Protein AF-A0A822CE98-F1 (afdb_monomer_lite)

pLDDT: mean 80.45, std 12.12, range [47.78, 94.5]

Foldseek 3Di:
DLVVLLVVQLVVVLVVLVVDPVLVVDDPVVNCVLSVQQSVVLSLLVCLVVVPQDDPPPDDPDVVVSVVSVVVSVVSNVVVQDPVNSVVVSVCSSPVDDD

Structure (mmCIF, N/CA/C/O backbone):
data_AF-A0A822CE98-F1
#
_entry.id   AF-A0A822CE98-F1
#
loop_
_atom_site.group_PDB
_atom_site.id
_atom_site.type_symbol
_atom_site.label_atom_id
_atom_site.label_alt_id
_atom_site.label_comp_id
_atom_site.label_asym_id
_atom_site.label_entity_id
_atom_site.label_seq_id
_atom_site.pdbx_PDB_ins_code
_atom_site.Cartn_x
_atom_site.Cartn_y
_atom_site.Cartn_z
_atom_site.occupancy
_atom_site.B_iso_or_equiv
_atom_site.auth_seq_id
_atom_site.auth_comp_id
_atom_site.auth_asym_id
_atom_site.auth_atom_id
_atom_site.pdbx_PDB_model_num
ATOM 1 N N . MET A 1 1 ? 12.862 1.004 14.865 1.00 57.25 1 MET A N 1
ATOM 2 C CA . MET A 1 1 ? 11.559 0.318 14.714 1.00 57.25 1 MET A CA 1
ATOM 3 C C . MET A 1 1 ? 10.782 0.799 13.477 1.00 57.25 1 MET A C 1
ATOM 5 O O . MET A 1 1 ? 10.098 -0.010 12.848 1.00 57.25 1 MET A O 1
ATOM 9 N N . VAL A 1 2 ? 10.911 2.072 13.064 1.00 65.12 2 VAL A N 1
ATOM 10 C CA . VAL A 1 2 ? 10.327 2.621 11.815 1.00 65.12 2 VAL A CA 1
ATOM 11 C C . VAL A 1 2 ? 10.793 1.865 10.578 1.00 65.12 2 VAL A C 1
ATOM 13 O O . VAL A 1 2 ? 9.961 1.366 9.826 1.00 65.12 2 VAL A O 1
ATOM 16 N N . CYS A 1 3 ? 12.108 1.727 10.385 1.00 69.00 3 CYS A N 1
ATOM 17 C CA . CYS A 1 3 ? 12.661 1.056 9.206 1.00 69.00 3 CYS A CA 1
ATOM 18 C C . CYS A 1 3 ? 12.263 -0.424 9.138 1.00 69.00 3 CYS A C 1
ATOM 20 O O . CYS A 1 3 ? 11.993 -0.937 8.057 1.00 69.00 3 CYS A O 1
ATOM 22 N N . GLU A 1 4 ? 12.174 -1.106 10.282 1.00 70.88 4 GLU A N 1
ATOM 23 C CA . GLU A 1 4 ? 11.726 -2.503 10.358 1.00 70.88 4 GLU A CA 1
ATOM 24 C C . GLU A 1 4 ? 10.246 -2.633 9.987 1.00 70.88 4 GLU A C 1
ATOM 26 O O . GLU A 1 4 ? 9.879 -3.497 9.193 1.00 70.88 4 GLU A O 1
ATOM 31 N N . THR A 1 5 ? 9.401 -1.733 10.501 1.00 71.25 5 THR A N 1
ATOM 32 C CA . THR A 1 5 ? 7.970 -1.694 10.167 1.00 71.25 5 THR A CA 1
ATOM 33 C C . THR A 1 5 ? 7.768 -1.372 8.687 1.00 71.25 5 THR A C 1
ATOM 35 O O . THR A 1 5 ? 7.006 -2.059 8.013 1.00 71.25 5 THR A O 1
ATOM 38 N N . ALA A 1 6 ? 8.494 -0.387 8.156 1.00 77.06 6 ALA A N 1
ATOM 39 C CA . ALA A 1 6 ? 8.454 -0.028 6.742 1.00 77.06 6 ALA A CA 1
ATOM 40 C C . ALA A 1 6 ? 8.916 -1.186 5.847 1.00 77.06 6 ALA A C 1
ATOM 42 O O . ALA A 1 6 ? 8.263 -1.489 4.852 1.00 77.06 6 ALA A O 1
ATOM 43 N N . SER A 1 7 ? 9.985 -1.886 6.238 1.00 82.62 7 SER A N 1
ATOM 44 C CA . SER A 1 7 ? 10.486 -3.064 5.519 1.00 82.62 7 SER A CA 1
ATOM 45 C C . SER A 1 7 ? 9.460 -4.195 5.505 1.00 82.62 7 SER A C 1
ATOM 47 O O . SER A 1 7 ? 9.225 -4.800 4.462 1.00 82.62 7 SER A O 1
ATOM 49 N N . PHE A 1 8 ? 8.802 -4.457 6.639 1.00 84.06 8 PHE A N 1
ATOM 50 C CA . PHE A 1 8 ? 7.744 -5.462 6.719 1.00 84.06 8 PHE A CA 1
ATOM 51 C C . PHE A 1 8 ? 6.544 -5.099 5.836 1.00 84.06 8 PHE A C 1
ATOM 53 O O . PHE A 1 8 ? 6.062 -5.937 5.076 1.00 84.06 8 PHE A O 1
ATOM 60 N N . VAL A 1 9 ? 6.089 -3.843 5.887 1.00 83.19 9 VAL A N 1
ATOM 61 C CA . VAL A 1 9 ? 4.969 -3.368 5.060 1.00 83.19 9 VAL A CA 1
ATOM 62 C C . VAL A 1 9 ? 5.318 -3.418 3.575 1.00 83.19 9 VAL A C 1
ATOM 64 O O . VAL A 1 9 ? 4.480 -3.819 2.772 1.00 83.19 9 VAL A O 1
ATOM 67 N N . LEU A 1 10 ? 6.550 -3.071 3.202 1.00 89.12 10 LEU A N 1
ATOM 68 C CA . LEU A 1 10 ? 7.018 -3.162 1.823 1.00 89.12 10 LEU A CA 1
ATOM 69 C C . LEU A 1 10 ? 7.011 -4.612 1.320 1.00 89.12 10 LEU A C 1
ATOM 71 O O . LEU A 1 10 ? 6.503 -4.878 0.233 1.00 89.12 10 LEU A O 1
ATOM 75 N N . LEU A 1 11 ? 7.523 -5.558 2.111 1.00 90.06 11 LEU A N 1
ATOM 76 C CA . LEU A 1 11 ? 7.502 -6.980 1.753 1.00 90.06 11 LEU A CA 1
ATOM 77 C C . LEU A 1 11 ? 6.073 -7.508 1.599 1.00 90.06 11 LEU A C 1
ATOM 79 O O . LEU A 1 11 ? 5.783 -8.238 0.650 1.00 90.06 11 LEU A O 1
ATOM 83 N N . GLU A 1 12 ? 5.173 -7.114 2.496 1.00 87.50 12 GLU A N 1
ATOM 84 C CA . GLU A 1 12 ? 3.771 -7.519 2.432 1.00 87.50 12 GLU A CA 1
ATOM 85 C C . GLU A 1 12 ? 3.043 -6.890 1.237 1.00 87.50 12 GLU A C 1
ATOM 87 O O . GLU A 1 12 ? 2.265 -7.572 0.568 1.00 87.50 12 GLU A O 1
ATOM 92 N N . LEU A 1 13 ? 3.339 -5.628 0.907 1.00 88.75 13 LEU A N 1
ATOM 93 C CA . LEU A 1 13 ? 2.840 -4.963 -0.298 1.00 88.75 13 LEU A CA 1
ATOM 94 C C . LEU A 1 13 ? 3.277 -5.720 -1.553 1.00 88.75 13 LEU A C 1
ATOM 96 O O . LEU A 1 13 ? 2.441 -6.036 -2.398 1.00 88.75 13 LEU A O 1
ATOM 100 N N . ILE A 1 14 ? 4.565 -6.061 -1.653 1.00 91.25 14 ILE A N 1
ATOM 101 C CA . ILE A 1 14 ? 5.103 -6.851 -2.766 1.00 91.25 14 ILE A CA 1
ATOM 102 C C . ILE A 1 14 ? 4.357 -8.187 -2.853 1.00 91.25 14 ILE A C 1
ATOM 104 O O . ILE A 1 14 ? 3.822 -8.527 -3.909 1.00 91.25 14 ILE A O 1
ATOM 108 N N . ARG A 1 15 ? 4.248 -8.921 -1.738 1.00 90.94 15 ARG A N 1
ATOM 109 C CA . ARG A 1 15 ? 3.542 -10.209 -1.683 1.00 90.94 15 ARG A CA 1
ATOM 110 C C . ARG A 1 15 ? 2.095 -10.087 -2.160 1.00 90.94 15 ARG A C 1
ATOM 112 O O . ARG A 1 15 ? 1.653 -10.920 -2.946 1.00 90.94 15 ARG A O 1
ATOM 119 N N . CYS A 1 16 ? 1.380 -9.051 -1.723 1.00 87.69 16 CYS A N 1
ATOM 120 C CA . CYS A 1 16 ? 0.003 -8.781 -2.131 1.00 87.69 16 CYS A CA 1
ATOM 121 C C . CYS A 1 16 ? -0.108 -8.457 -3.625 1.00 87.69 16 CYS A C 1
ATOM 123 O O . CYS A 1 16 ? -0.984 -8.991 -4.302 1.00 87.69 16 CYS A O 1
ATOM 125 N N . LEU A 1 17 ? 0.788 -7.628 -4.165 1.00 89.44 17 LEU A N 1
ATOM 126 C CA . LEU A 1 17 ? 0.766 -7.255 -5.581 1.00 89.44 17 LEU A CA 1
ATOM 127 C C . LEU A 1 17 ? 1.028 -8.451 -6.495 1.00 89.44 17 LEU A C 1
ATOM 129 O O . LEU A 1 17 ? 0.330 -8.625 -7.491 1.00 89.44 17 LEU A O 1
ATOM 133 N N . TYR A 1 18 ? 1.924 -9.356 -6.100 1.00 89.81 18 TYR A N 1
ATOM 134 C CA . TYR A 1 18 ? 2.138 -10.626 -6.797 1.00 89.81 18 TYR A CA 1
ATOM 135 C C . TYR A 1 18 ? 0.961 -11.615 -6.684 1.00 89.81 18 TYR A C 1
ATOM 137 O O . TYR A 1 18 ? 1.026 -12.706 -7.254 1.00 89.81 18 TYR A O 1
ATOM 145 N N . LEU A 1 19 ? -0.136 -11.281 -6.002 1.00 90.12 19 LEU A N 1
ATOM 146 C CA . LEU A 1 19 ? -1.394 -12.035 -6.087 1.00 90.12 19 LEU A CA 1
ATOM 147 C C . LEU A 1 19 ? -2.369 -11.438 -7.111 1.00 90.12 19 LEU A C 1
ATOM 149 O O . LEU A 1 19 ? -3.304 -12.125 -7.517 1.00 90.12 19 LEU A O 1
ATOM 153 N N . VAL A 1 20 ? -2.143 -10.205 -7.569 1.00 88.06 20 VAL A N 1
ATOM 154 C CA . VAL A 1 20 ? -3.014 -9.501 -8.514 1.00 88.06 20 VAL A CA 1
ATOM 155 C C . VAL A 1 20 ? -2.618 -9.860 -9.955 1.00 88.06 20 VAL A C 1
ATOM 157 O O . VAL A 1 20 ? -1.500 -9.546 -10.368 1.00 88.06 20 VAL A O 1
ATOM 160 N N . PRO A 1 21 ? -3.499 -10.489 -10.762 1.00 88.56 21 PRO A N 1
ATOM 161 C CA . PRO A 1 21 ? -3.161 -10.885 -12.133 1.00 88.56 21 PRO A CA 1
ATOM 162 C C . PRO A 1 21 ? -2.713 -9.709 -13.007 1.00 88.56 21 PRO A C 1
ATOM 164 O O . PRO A 1 21 ? -1.658 -9.776 -13.625 1.00 88.56 21 PRO A O 1
ATOM 167 N N . SER A 1 22 ? -3.439 -8.588 -12.956 1.00 87.69 22 SER A N 1
ATOM 168 C CA . SER A 1 22 ? -3.113 -7.392 -13.742 1.00 87.69 22 SER A CA 1
ATOM 169 C C . SER A 1 22 ? -1.768 -6.763 -13.381 1.00 87.69 22 SER A C 1
ATOM 171 O 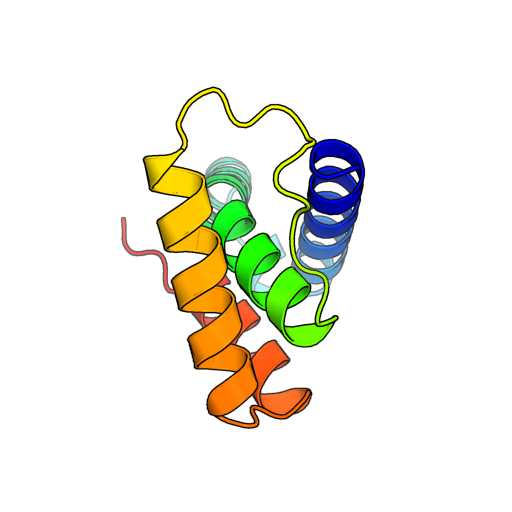O .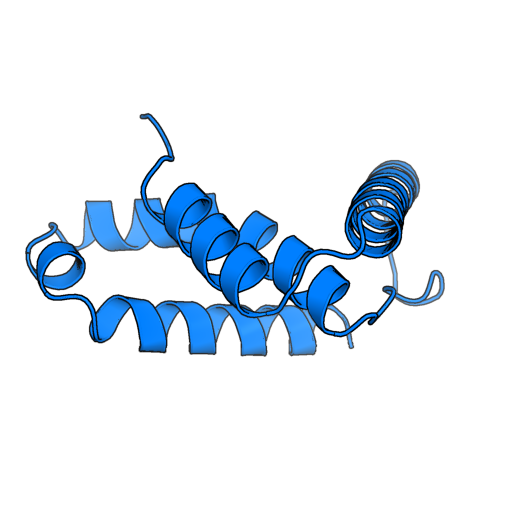 SER A 1 22 ? -1.191 -6.073 -14.213 1.00 87.69 22 SER A O 1
ATOM 173 N N . PHE A 1 23 ? -1.254 -6.994 -12.169 1.00 90.00 23 PHE A N 1
ATOM 174 C CA . PHE A 1 23 ? 0.088 -6.561 -11.784 1.00 90.00 23 PHE A CA 1
ATOM 175 C C . PHE A 1 23 ? 1.166 -7.437 -12.433 1.00 90.00 23 PHE A C 1
ATOM 177 O O . PHE A 1 23 ? 2.165 -6.913 -12.917 1.00 90.00 23 PHE A O 1
ATOM 184 N N . LYS A 1 24 ? 0.951 -8.759 -12.505 1.00 90.06 24 LYS A N 1
ATOM 185 C CA . LYS A 1 24 ? 1.883 -9.697 -13.161 1.00 90.06 24 LYS A CA 1
ATOM 186 C C . LYS A 1 24 ? 2.002 -9.468 -14.662 1.00 90.06 24 LYS A C 1
ATOM 188 O O . LYS A 1 24 ? 3.050 -9.756 -15.230 1.00 90.06 24 LYS A O 1
ATOM 193 N N . ASP A 1 25 ? 0.941 -8.958 -15.276 1.00 92.69 25 ASP A N 1
ATOM 194 C CA . ASP A 1 25 ? 0.908 -8.645 -16.704 1.00 92.69 25 ASP A CA 1
ATOM 195 C C . ASP A 1 25 ? 1.699 -7.367 -17.051 1.00 92.69 25 ASP A C 1
ATOM 197 O O . ASP A 1 25 ? 1.977 -7.103 -18.224 1.00 92.69 25 ASP A O 1
ATOM 201 N N . LEU A 1 26 ? 2.087 -6.563 -16.050 1.00 90.94 26 LEU A N 1
ATOM 202 C CA . LEU A 1 26 ? 2.950 -5.397 -16.247 1.00 90.94 26 LEU A CA 1
ATOM 203 C C . LEU A 1 26 ? 4.390 -5.821 -16.548 1.00 90.94 26 LEU A C 1
ATOM 205 O O . LEU A 1 26 ? 4.872 -6.854 -16.083 1.00 90.94 26 LEU A O 1
ATOM 209 N N . ARG A 1 27 ? 5.130 -4.969 -17.265 1.00 94.50 27 ARG A N 1
ATOM 210 C CA . ARG A 1 27 ? 6.582 -5.144 -17.430 1.00 94.50 27 ARG A CA 1
ATOM 211 C C . ARG A 1 27 ? 7.270 -4.984 -16.079 1.00 94.50 27 ARG A C 1
ATOM 213 O O . ARG A 1 27 ? 6.842 -4.157 -15.281 1.00 94.50 27 ARG A O 1
ATOM 220 N N . GLU A 1 28 ? 8.383 -5.681 -15.862 1.00 92.19 28 GLU A N 1
ATOM 221 C CA . GLU A 1 28 ? 9.143 -5.593 -14.604 1.00 92.19 28 GLU A CA 1
ATOM 222 C C . GLU A 1 28 ? 9.459 -4.144 -14.210 1.00 92.19 28 GLU A C 1
ATOM 224 O O . GLU A 1 28 ? 9.229 -3.754 -13.072 1.00 92.19 28 GLU A O 1
ATOM 229 N N . TYR A 1 29 ? 9.894 -3.311 -15.161 1.00 92.81 29 TYR A N 1
ATOM 230 C CA . TYR A 1 29 ? 10.138 -1.886 -14.911 1.00 92.81 29 TYR A CA 1
ATOM 231 C C . TYR A 1 29 ? 8.899 -1.155 -14.370 1.00 92.81 29 TYR A C 1
ATOM 233 O O . TYR A 1 29 ? 9.003 -0.365 -13.435 1.00 92.81 29 TYR A O 1
ATOM 241 N N . ASP A 1 30 ? 7.722 -1.436 -14.930 1.00 91.81 30 ASP A N 1
ATOM 242 C CA . ASP A 1 30 ? 6.469 -0.828 -14.488 1.00 91.81 30 ASP A CA 1
ATOM 243 C C . ASP A 1 30 ? 6.036 -1.378 -13.120 1.00 91.81 30 ASP A C 1
ATOM 245 O O . ASP A 1 30 ? 5.539 -0.614 -12.298 1.00 91.81 30 ASP A O 1
ATOM 249 N N . GLN A 1 31 ? 6.287 -2.662 -12.834 1.00 92.50 31 GLN A N 1
ATOM 250 C CA . GLN A 1 31 ? 6.069 -3.258 -11.510 1.00 92.50 31 GLN A CA 1
ATOM 251 C C . GLN A 1 31 ? 6.940 -2.584 -10.440 1.00 92.50 31 GLN A C 1
ATOM 253 O O . GLN A 1 31 ? 6.424 -2.166 -9.402 1.00 92.50 31 GLN A O 1
ATOM 258 N N . TYR A 1 32 ? 8.243 -2.431 -10.705 1.00 91.75 32 TYR A N 1
ATOM 259 C CA . TYR A 1 32 ? 9.171 -1.742 -9.806 1.00 91.75 32 TYR A CA 1
ATOM 260 C C . TYR A 1 32 ? 8.774 -0.283 -9.604 1.00 91.75 32 TYR A C 1
ATOM 262 O O . TYR A 1 32 ? 8.674 0.156 -8.463 1.00 91.75 32 TYR A O 1
ATOM 270 N N . SER A 1 33 ? 8.479 0.439 -10.688 1.00 91.38 33 SER A N 1
ATOM 271 C CA . SER A 1 33 ? 8.052 1.840 -10.629 1.00 91.38 33 SER A CA 1
ATOM 272 C C . SER A 1 33 ? 6.778 2.010 -9.800 1.00 91.38 33 SER A C 1
ATOM 274 O O . SER A 1 33 ? 6.675 2.955 -9.022 1.00 91.38 33 SER A O 1
ATOM 276 N N . LEU A 1 34 ? 5.812 1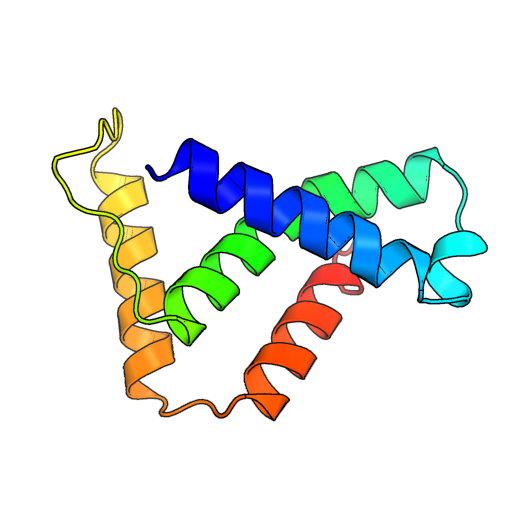.096 -9.937 1.00 91.00 34 LEU A N 1
ATOM 277 C CA . LEU A 1 34 ? 4.568 1.127 -9.170 1.00 91.00 34 LEU A CA 1
ATOM 278 C C . LEU A 1 34 ? 4.831 0.922 -7.672 1.00 91.00 34 LEU A C 1
ATOM 280 O O . LEU A 1 34 ? 4.290 1.649 -6.837 1.00 91.00 34 LEU A O 1
ATOM 284 N N . ILE A 1 35 ? 5.675 -0.054 -7.322 1.00 92.06 35 ILE A N 1
ATOM 285 C CA . ILE A 1 35 ? 6.055 -0.324 -5.930 1.00 92.06 35 ILE A CA 1
ATOM 286 C C . ILE A 1 35 ? 6.807 0.875 -5.352 1.00 92.06 35 ILE A C 1
ATOM 288 O O . ILE A 1 35 ? 6.416 1.379 -4.302 1.00 92.06 35 ILE A O 1
ATOM 292 N N . GLU A 1 36 ? 7.841 1.357 -6.046 1.00 91.19 36 GLU A N 1
ATOM 293 C CA . GLU A 1 36 ? 8.703 2.462 -5.615 1.00 91.19 36 GLU A CA 1
ATOM 294 C C . GLU A 1 36 ? 7.900 3.728 -5.304 1.00 91.19 36 GLU A C 1
ATOM 296 O O . GLU A 1 36 ? 8.129 4.378 -4.286 1.00 91.19 36 GLU A O 1
ATOM 301 N N . GLN A 1 37 ? 6.918 4.050 -6.144 1.00 90.38 37 GLN A N 1
ATOM 302 C CA . GLN A 1 37 ? 6.126 5.262 -5.975 1.00 90.38 37 GLN A CA 1
ATOM 303 C C . GLN A 1 37 ? 5.000 5.097 -4.940 1.00 90.38 37 GLN A C 1
ATOM 305 O O . GLN A 1 37 ? 4.584 6.083 -4.335 1.00 90.38 37 GLN A O 1
ATOM 310 N N . SER A 1 38 ? 4.486 3.879 -4.720 1.00 91.12 38 SER A N 1
ATOM 311 C CA . SER A 1 38 ? 3.323 3.651 -3.842 1.00 91.12 38 SER A CA 1
ATOM 312 C C . SER A 1 38 ? 3.671 3.278 -2.408 1.00 91.12 38 SER A C 1
ATOM 314 O O . SER A 1 38 ? 2.899 3.595 -1.495 1.00 91.12 38 SER A O 1
ATOM 316 N N . TRP A 1 39 ? 4.808 2.618 -2.175 1.00 89.00 39 TRP A N 1
ATOM 317 C CA . TRP A 1 39 ? 5.110 2.033 -0.869 1.00 89.00 39 TRP A CA 1
ATOM 318 C C . TRP A 1 39 ? 5.125 3.029 0.306 1.00 89.00 39 TRP A C 1
ATOM 320 O O . TRP A 1 39 ? 4.634 2.638 1.370 1.00 89.00 39 TRP A O 1
ATOM 330 N N . PRO A 1 40 ? 5.579 4.300 0.181 1.00 86.94 40 PRO A N 1
ATOM 331 C CA . PRO A 1 40 ? 5.594 5.217 1.324 1.00 86.94 40 PRO A CA 1
ATOM 332 C C . PRO A 1 40 ? 4.176 5.543 1.804 1.00 86.94 40 PRO A C 1
ATOM 334 O O . PRO A 1 40 ? 3.897 5.603 3.002 1.00 86.94 40 PRO A O 1
ATOM 337 N N . PHE A 1 41 ? 3.249 5.690 0.860 1.00 87.00 41 PHE A N 1
ATOM 338 C CA . PHE A 1 41 ? 1.850 5.989 1.139 1.00 87.00 41 PHE A CA 1
ATOM 339 C C . PHE A 1 41 ? 1.111 4.779 1.713 1.00 87.00 41 PHE A C 1
ATOM 341 O O . PHE A 1 41 ? 0.337 4.917 2.661 1.00 87.00 41 PHE A O 1
ATOM 348 N N . VAL A 1 42 ? 1.379 3.580 1.186 1.00 89.25 42 VAL A N 1
ATOM 349 C CA . VAL A 1 42 ? 0.848 2.329 1.751 1.00 89.25 42 VAL A CA 1
ATOM 350 C C . VAL A 1 42 ? 1.363 2.127 3.177 1.00 89.25 42 VAL A C 1
ATOM 352 O O . VAL A 1 42 ? 0.595 1.726 4.056 1.00 89.25 42 VAL A O 1
ATOM 355 N N . CYS A 1 43 ? 2.631 2.458 3.436 1.00 85.56 43 CYS A N 1
ATOM 356 C CA . CYS A 1 43 ? 3.201 2.450 4.778 1.00 85.56 43 CYS A CA 1
ATOM 357 C C . CYS A 1 43 ? 2.465 3.422 5.704 1.00 85.56 43 CYS A C 1
ATOM 359 O O . CYS A 1 43 ? 2.076 3.032 6.802 1.00 85.56 43 CYS A O 1
ATOM 361 N N . LEU A 1 44 ? 2.195 4.647 5.249 1.00 84.38 44 LEU A N 1
ATOM 362 C CA . LEU A 1 44 ? 1.467 5.647 6.029 1.00 84.38 44 LEU A CA 1
ATOM 363 C C . LEU A 1 44 ? 0.043 5.188 6.379 1.00 84.38 44 LEU A C 1
ATOM 365 O O . LEU A 1 44 ? -0.358 5.260 7.542 1.00 84.38 44 LEU A O 1
ATOM 369 N N . LEU A 1 45 ? -0.701 4.660 5.401 1.00 87.31 45 LEU A N 1
ATOM 370 C CA . LEU A 1 45 ? -2.044 4.116 5.629 1.00 87.31 45 LEU A CA 1
ATOM 371 C C . LEU A 1 45 ? -2.026 2.927 6.593 1.00 87.31 45 LEU A C 1
ATOM 373 O O . LEU A 1 45 ? -2.914 2.803 7.429 1.00 87.31 45 LEU A O 1
ATOM 377 N N . THR A 1 46 ? -1.014 2.064 6.498 1.00 85.50 46 THR A N 1
ATOM 378 C CA . THR A 1 46 ? -0.871 0.906 7.392 1.00 85.50 46 THR A CA 1
ATOM 379 C C . THR A 1 46 ? -0.530 1.336 8.817 1.00 85.50 46 THR A C 1
ATOM 381 O O . THR A 1 46 ? -1.086 0.799 9.772 1.00 85.50 46 THR A O 1
ATOM 384 N N . SER A 1 47 ? 0.317 2.352 8.988 1.00 80.94 47 SER A N 1
ATOM 385 C CA . SER A 1 47 ? 0.590 2.935 10.306 1.00 80.94 47 SER A CA 1
ATOM 386 C C . SER A 1 47 ? -0.666 3.549 10.932 1.00 80.94 47 SER A C 1
ATOM 388 O O . SER A 1 47 ? -0.909 3.352 12.125 1.00 80.94 47 SER A O 1
ATOM 390 N N . ALA A 1 48 ? -1.496 4.231 10.132 1.00 82.81 48 ALA A N 1
ATOM 391 C CA . ALA A 1 48 ? -2.774 4.779 10.587 1.00 82.81 48 ALA A CA 1
ATOM 392 C C . ALA A 1 48 ? -3.783 3.693 10.980 1.00 82.81 48 ALA A C 1
ATOM 394 O O . ALA A 1 48 ? -4.356 3.753 12.068 1.00 82.81 48 ALA A O 1
ATOM 395 N N . GLU A 1 49 ? -3.936 2.664 10.147 1.00 85.06 49 GLU A N 1
ATOM 396 C CA . GLU A 1 49 ? -4.783 1.495 10.406 1.00 85.06 49 GLU A CA 1
ATOM 397 C C . GLU A 1 49 ? -4.377 0.772 11.702 1.00 85.06 49 GLU A C 1
ATOM 399 O O . GLU A 1 49 ? -5.220 0.474 12.548 1.00 85.06 49 GLU A O 1
ATOM 404 N N . MET A 1 50 ? -3.073 0.561 11.915 1.00 80.31 50 MET A N 1
ATOM 405 C CA . MET A 1 50 ? -2.544 -0.071 13.129 1.00 80.31 50 MET A CA 1
ATOM 406 C C . MET A 1 50 ? -2.542 0.852 14.355 1.00 80.31 50 MET A C 1
ATOM 408 O O . MET A 1 50 ? -2.168 0.407 15.442 1.00 80.31 50 MET A O 1
ATOM 412 N N . LYS A 1 51 ? -2.908 2.133 14.199 1.00 73.94 51 LYS A N 1
ATOM 413 C CA . LYS A 1 51 ? -2.777 3.181 15.228 1.00 73.94 51 LYS A CA 1
ATOM 414 C C . LYS A 1 51 ? -1.362 3.241 15.822 1.00 73.94 51 LYS A C 1
ATOM 416 O O . LYS A 1 51 ? -1.178 3.584 16.990 1.00 73.94 51 LYS A O 1
ATOM 421 N N . LYS A 1 52 ? -0.356 2.882 15.017 1.00 66.25 52 LYS A N 1
ATOM 422 C CA . LYS A 1 52 ? 1.056 2.928 15.393 1.00 66.25 52 LYS A CA 1
ATOM 423 C C . LYS A 1 52 ? 1.601 4.291 14.999 1.00 66.25 52 LYS A C 1
ATOM 425 O O . LYS A 1 52 ? 1.879 4.553 13.831 1.00 66.25 52 LYS A O 1
ATOM 430 N N . PHE A 1 53 ? 1.733 5.165 15.988 1.00 58.91 53 PHE A N 1
ATOM 431 C CA . PHE A 1 53 ? 2.435 6.428 15.819 1.00 58.91 53 PHE A CA 1
ATOM 432 C C . PHE A 1 53 ? 3.937 6.149 15.830 1.00 58.91 53 PHE A C 1
ATOM 434 O O . PHE A 1 53 ? 4.426 5.426 16.696 1.00 58.91 53 PHE A O 1
ATOM 441 N N . VAL A 1 54 ? 4.662 6.699 14.854 1.00 56.50 54 VAL A N 1
ATOM 442 C CA . VAL A 1 54 ? 6.126 6.722 14.910 1.00 56.50 54 VAL A CA 1
ATOM 443 C C . VAL A 1 54 ? 6.506 7.526 16.146 1.00 56.50 54 VAL A C 1
ATOM 445 O O . VAL A 1 54 ? 5.964 8.611 16.330 1.00 56.50 54 VAL A O 1
ATOM 448 N N . ASP A 1 55 ? 7.373 7.006 17.006 1.00 53.00 55 ASP A N 1
ATOM 449 C CA . ASP A 1 55 ? 7.806 7.707 18.215 1.00 53.00 55 ASP A CA 1
ATOM 450 C C . ASP A 1 55 ? 8.819 8.807 17.843 1.00 53.00 55 ASP A C 1
ATOM 452 O O . ASP A 1 55 ? 9.687 8.568 17.004 1.00 53.00 55 ASP A O 1
ATOM 456 N N . GLN A 1 56 ? 8.721 10.009 18.434 1.00 52.56 56 GLN A N 1
ATOM 457 C CA . GLN A 1 56 ? 9.596 11.165 18.107 1.00 52.56 56 GLN A CA 1
ATOM 458 C C . GLN A 1 56 ? 11.083 10.849 18.314 1.00 52.56 56 GLN A C 1
ATOM 460 O O . GLN A 1 56 ? 11.952 11.471 17.712 1.00 52.56 56 GLN A O 1
ATOM 465 N N . ASN A 1 57 ? 11.361 9.869 19.171 1.00 47.78 57 ASN A N 1
ATOM 466 C CA . ASN A 1 57 ? 12.702 9.496 19.594 1.00 47.78 57 ASN A CA 1
ATOM 467 C C . ASN A 1 57 ? 13.448 8.619 18.575 1.00 47.78 57 ASN A C 1
ATOM 469 O O . ASN A 1 57 ? 14.649 8.402 18.733 1.00 47.78 57 ASN A O 1
ATOM 473 N N . GLU A 1 58 ? 12.778 8.113 17.534 1.00 53.56 58 GLU A N 1
ATOM 474 C CA . GLU A 1 58 ? 13.439 7.380 16.453 1.00 53.56 58 GLU A CA 1
ATOM 475 C C . GLU A 1 58 ? 13.847 8.338 15.333 1.00 53.56 58 GLU A C 1
ATOM 477 O O . GLU A 1 58 ? 13.157 8.459 14.327 1.00 53.56 58 GLU A O 1
ATOM 482 N N . THR A 1 59 ? 14.977 9.022 15.552 1.00 51.00 59 THR A N 1
ATOM 483 C CA . THR A 1 59 ? 15.863 9.597 14.519 1.00 51.00 59 THR A CA 1
ATOM 484 C C . THR A 1 59 ? 15.137 10.078 13.262 1.00 51.00 59 THR A C 1
ATOM 486 O O . THR A 1 59 ? 15.274 9.480 12.192 1.00 51.00 59 THR A O 1
ATOM 489 N N . VAL A 1 60 ? 14.349 11.145 13.380 1.00 53.28 60 VAL A N 1
ATOM 490 C CA . VAL A 1 60 ? 13.943 11.901 12.197 1.00 53.28 60 VAL A CA 1
ATOM 491 C C . VAL A 1 60 ? 14.881 13.092 12.099 1.00 53.28 60 VAL A C 1
ATOM 493 O O . VAL A 1 60 ? 14.784 14.019 12.894 1.00 53.28 60 VAL A O 1
ATOM 496 N N . ASP A 1 61 ? 15.799 13.049 11.133 1.00 55.97 61 ASP A N 1
ATOM 497 C CA . ASP A 1 61 ? 16.726 14.155 10.843 1.00 55.97 61 ASP A CA 1
ATOM 498 C C . ASP A 1 61 ? 15.986 15.447 10.427 1.00 55.97 61 ASP A C 1
ATOM 500 O O . ASP A 1 61 ? 16.563 16.531 10.435 1.00 55.97 61 ASP A O 1
ATOM 504 N N . ASP A 1 62 ? 14.698 15.338 10.079 1.00 64.44 62 ASP A N 1
ATOM 505 C CA . ASP A 1 62 ? 13.831 16.425 9.629 1.00 64.44 62 ASP A CA 1
ATOM 506 C C . ASP A 1 62 ? 12.475 16.403 10.368 1.00 64.44 62 ASP A C 1
ATOM 508 O O . ASP A 1 62 ? 11.519 15.729 9.966 1.00 64.44 62 ASP A O 1
ATOM 512 N N . GLU A 1 63 ? 12.382 17.163 11.466 1.00 68.62 63 GLU A N 1
ATOM 513 C CA . GLU A 1 63 ? 11.168 17.298 12.292 1.00 68.62 63 GLU A CA 1
ATOM 514 C C . GLU A 1 63 ? 9.913 17.656 11.472 1.00 68.62 63 GLU A C 1
ATOM 516 O O . GLU A 1 63 ? 8.797 17.283 11.847 1.00 68.62 63 GLU A O 1
ATOM 521 N N . SER A 1 64 ? 10.066 18.341 10.333 1.00 73.31 64 SER A N 1
ATOM 522 C CA . SER A 1 64 ? 8.936 18.791 9.514 1.00 73.31 64 SER A CA 1
ATOM 523 C C . SER A 1 64 ? 8.179 17.629 8.856 1.00 73.31 64 SER A C 1
ATOM 525 O O . SER A 1 64 ? 6.942 17.609 8.852 1.00 73.31 64 SER A O 1
ATOM 527 N N . GLN A 1 65 ? 8.900 16.612 8.375 1.00 70.31 65 GLN A N 1
ATOM 528 C CA . GLN A 1 65 ? 8.309 15.421 7.757 1.00 70.31 65 GLN A CA 1
ATOM 529 C C . GLN A 1 65 ? 7.607 14.550 8.795 1.00 70.31 65 GLN A C 1
ATOM 531 O O . GLN A 1 65 ? 6.542 13.991 8.530 1.00 70.31 65 GLN A O 1
ATOM 536 N N . TYR A 1 66 ? 8.165 14.490 10.003 1.00 72.25 66 TYR A N 1
ATOM 537 C CA . TYR A 1 66 ? 7.555 13.782 11.117 1.00 72.25 66 TYR A CA 1
ATOM 538 C C . TYR A 1 66 ? 6.223 14.405 11.546 1.00 72.25 66 TYR A C 1
ATOM 540 O O . TYR A 1 66 ? 5.225 13.698 11.705 1.00 72.25 66 TYR A O 1
ATOM 548 N N . VAL A 1 67 ? 6.183 15.733 11.703 1.00 75.88 67 VAL A N 1
ATOM 549 C CA . VAL A 1 67 ? 4.956 16.457 12.069 1.00 75.88 67 VAL A CA 1
ATOM 550 C C . VAL A 1 67 ? 3.877 16.254 11.007 1.00 75.88 67 VAL A C 1
ATOM 552 O O . VAL A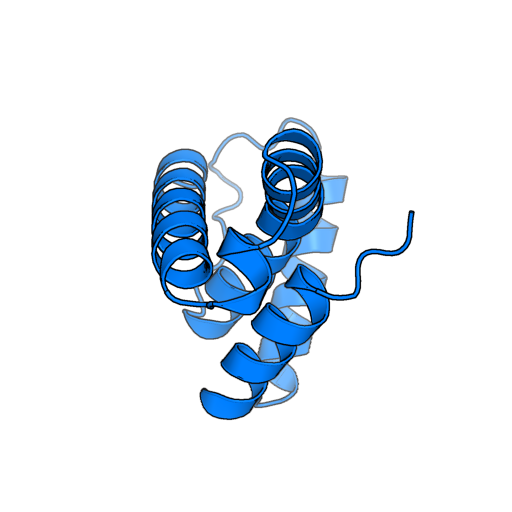 1 67 ? 2.726 15.973 11.350 1.00 75.88 67 VAL A O 1
ATOM 555 N N . LEU A 1 68 ? 4.248 16.321 9.725 1.00 79.06 68 LEU A N 1
ATOM 556 C CA . LEU A 1 68 ? 3.328 16.047 8.624 1.00 79.06 68 LEU A CA 1
ATOM 557 C C . LEU A 1 68 ? 2.801 14.605 8.674 1.00 79.06 68 LEU A C 1
ATOM 559 O O . LEU A 1 68 ? 1.589 14.396 8.607 1.00 79.06 68 LEU A O 1
ATOM 563 N N . PHE A 1 69 ? 3.685 13.620 8.854 1.00 76.75 69 PHE A N 1
ATOM 564 C CA . PHE A 1 69 ? 3.315 12.208 8.971 1.00 76.75 69 PHE A CA 1
ATOM 565 C C . PHE A 1 69 ? 2.314 11.985 10.109 1.00 76.75 69 PHE A C 1
ATOM 567 O O . PHE A 1 69 ? 1.258 11.380 9.912 1.00 76.75 69 PHE A O 1
ATOM 574 N N . GLN A 1 70 ? 2.605 12.527 11.294 1.00 76.88 70 GLN A N 1
ATOM 575 C CA . GLN A 1 70 ? 1.703 12.439 12.436 1.00 76.88 70 GLN A CA 1
ATOM 576 C C . GLN A 1 70 ? 0.360 13.123 12.184 1.00 76.88 70 GLN A C 1
ATOM 578 O O . GLN A 1 70 ? -0.664 12.596 12.614 1.00 76.88 70 GLN A O 1
ATOM 583 N N . SER A 1 71 ? 0.350 14.282 11.520 1.00 81.88 71 SER A N 1
ATOM 584 C CA . SER A 1 71 ? -0.885 15.004 11.202 1.00 81.88 71 SER A CA 1
ATOM 585 C C . SER A 1 71 ? -1.794 14.164 10.309 1.00 81.88 71 SER A C 1
ATOM 587 O O . SER A 1 71 ? -2.967 13.994 10.626 1.00 81.88 71 SER A O 1
ATOM 589 N N . ILE A 1 72 ? -1.246 13.570 9.244 1.00 79.88 72 ILE A N 1
ATOM 590 C CA . ILE A 1 72 ? -2.030 12.746 8.313 1.00 79.88 72 ILE A CA 1
ATOM 591 C C . ILE A 1 72 ? -2.553 11.493 9.022 1.00 79.88 72 ILE A C 1
ATOM 593 O O . ILE A 1 72 ? -3.729 11.155 8.899 1.00 79.88 72 ILE A O 1
ATOM 597 N N . VAL A 1 73 ? -1.706 10.816 9.804 1.00 77.44 73 VAL A N 1
ATOM 598 C CA . VAL A 1 73 ? -2.123 9.633 10.569 1.00 77.44 73 VAL A CA 1
ATOM 599 C C . VAL A 1 73 ? -3.237 9.983 11.560 1.00 77.44 73 VAL A C 1
ATOM 601 O O . VAL A 1 73 ? -4.233 9.264 11.633 1.00 77.44 73 VAL A O 1
ATOM 604 N N . LYS A 1 74 ? -3.118 11.101 12.288 1.00 78.12 74 LYS A N 1
ATOM 605 C CA . LYS A 1 74 ? -4.166 11.577 13.205 1.00 78.12 74 LYS A CA 1
ATOM 606 C C . LYS A 1 74 ? -5.472 11.860 12.466 1.00 78.12 74 LYS A C 1
ATOM 608 O O . LYS A 1 74 ? -6.515 11.393 12.916 1.00 78.12 74 LYS A O 1
ATOM 613 N N . ASP A 1 75 ? -5.423 12.545 11.328 1.00 83.50 75 ASP A N 1
ATOM 614 C CA . ASP A 1 75 ? -6.616 12.857 10.534 1.00 83.50 75 ASP A CA 1
ATOM 615 C C . ASP A 1 75 ? -7.327 11.595 10.026 1.00 83.50 75 ASP A C 1
ATOM 617 O O . ASP A 1 75 ? -8.557 11.516 10.065 1.00 83.50 75 ASP A O 1
ATOM 621 N N . LEU A 1 76 ? -6.573 10.583 9.584 1.00 79.62 76 LEU A N 1
ATOM 622 C CA . LEU A 1 76 ? -7.124 9.296 9.145 1.00 79.62 76 LEU A CA 1
ATOM 623 C C . LEU A 1 76 ? -7.772 8.523 10.301 1.00 79.62 76 LEU A C 1
ATOM 625 O O . LEU A 1 76 ? -8.864 7.976 10.144 1.00 79.62 76 LEU A O 1
ATOM 629 N N . VAL A 1 77 ? -7.146 8.532 11.482 1.00 75.81 77 VAL A N 1
ATOM 630 C CA . VAL A 1 77 ? -7.708 7.913 12.692 1.00 75.81 77 VAL A CA 1
ATOM 631 C C . VAL A 1 77 ? -8.993 8.623 13.130 1.00 75.81 77 VAL A C 1
ATOM 633 O O . VAL A 1 77 ? -9.967 7.958 13.482 1.00 75.81 77 VAL A O 1
ATOM 636 N N . LEU A 1 78 ? -9.034 9.959 13.070 1.00 78.44 78 LEU A N 1
ATOM 637 C CA . LEU A 1 78 ? -10.217 10.752 13.429 1.00 78.44 78 LEU A CA 1
ATOM 638 C C . LEU A 1 78 ? -11.404 10.498 12.495 1.00 78.44 78 LEU A C 1
ATOM 640 O O . LEU A 1 78 ? -12.553 10.530 12.936 1.00 78.44 78 LEU A O 1
ATOM 644 N N . ARG A 1 79 ? -11.141 10.194 11.221 1.00 82.50 79 ARG A N 1
ATOM 645 C CA . ARG A 1 79 ? -12.176 9.861 10.230 1.00 82.50 79 ARG A CA 1
ATOM 646 C C . ARG A 1 79 ? -12.847 8.505 10.464 1.00 82.50 79 ARG A C 1
ATOM 648 O O . ARG A 1 79 ? -13.807 8.212 9.767 1.00 82.50 79 ARG A O 1
ATOM 655 N N . SER A 1 80 ? -12.400 7.723 11.456 1.00 78.31 80 SER A N 1
ATOM 656 C CA . SER A 1 80 ? -12.974 6.412 11.806 1.00 78.31 80 SER A CA 1
ATOM 657 C C . SER A 1 80 ? -13.087 5.466 10.605 1.00 78.31 80 SER A C 1
ATOM 659 O O . SER A 1 80 ? -14.065 4.736 10.482 1.00 78.31 80 SER A O 1
ATOM 661 N N . ILE A 1 81 ? -12.071 5.505 9.737 1.00 84.44 81 ILE A N 1
ATOM 662 C CA . ILE A 1 81 ? -11.973 4.674 8.536 1.00 84.44 81 ILE A CA 1
ATOM 663 C C . ILE A 1 81 ? -11.947 3.199 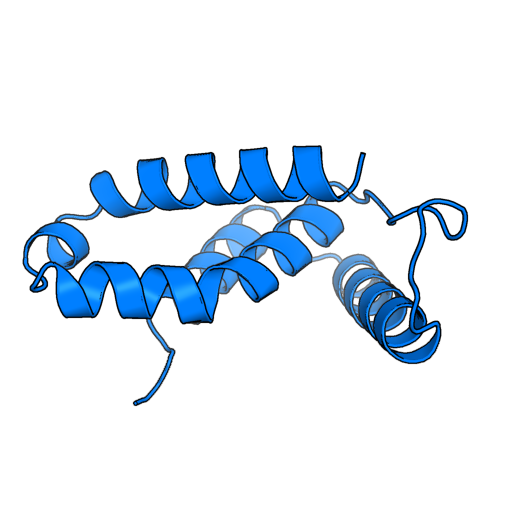8.947 1.00 84.44 81 ILE A C 1
ATOM 665 O O . ILE A 1 81 ? -11.198 2.821 9.856 1.00 84.44 81 ILE A O 1
ATOM 669 N N . ASP A 1 82 ? -12.756 2.372 8.291 1.00 87.88 82 ASP A N 1
ATOM 670 C CA . ASP A 1 82 ? -12.806 0.937 8.556 1.00 87.88 82 ASP A CA 1
ATOM 671 C C . ASP A 1 82 ? -11.734 0.143 7.781 1.00 87.88 82 ASP A C 1
ATOM 673 O O . ASP A 1 82 ? -11.015 0.646 6.914 1.00 87.88 82 ASP A O 1
ATOM 677 N N . GLN A 1 83 ? -11.599 -1.141 8.112 1.00 86.38 83 GLN A N 1
ATOM 678 C CA . GLN A 1 83 ? -10.595 -2.023 7.510 1.00 86.38 83 GLN A CA 1
ATOM 679 C C . GLN A 1 83 ? -10.758 -2.169 5.984 1.00 86.38 83 GLN A C 1
ATOM 681 O O . GLN A 1 83 ? -9.775 -2.308 5.245 1.00 86.38 83 GLN A O 1
ATOM 686 N N . THR A 1 84 ? -11.997 -2.169 5.497 1.00 88.94 84 THR A N 1
ATOM 687 C CA . THR A 1 84 ? -12.308 -2.300 4.073 1.00 88.94 84 THR A CA 1
ATOM 688 C C . THR A 1 84 ? -11.929 -1.025 3.331 1.00 88.94 84 THR A C 1
ATOM 690 O O . THR A 1 84 ? -11.289 -1.096 2.281 1.00 88.94 84 THR A O 1
ATOM 693 N N . GLU A 1 85 ? -12.232 0.135 3.900 1.00 89.12 85 GLU A N 1
ATOM 694 C CA . GLU A 1 85 ? -11.847 1.435 3.364 1.00 89.12 85 GLU A CA 1
ATOM 695 C C . GLU A 1 85 ? -10.324 1.604 3.318 1.00 89.12 85 GLU A C 1
ATOM 697 O O . GLU A 1 85 ? -9.797 2.032 2.291 1.00 89.12 85 GLU A O 1
ATOM 702 N N . TYR A 1 86 ? -9.585 1.183 4.353 1.00 88.88 86 TYR A N 1
ATOM 703 C CA . TYR A 1 86 ? -8.116 1.166 4.305 1.00 88.88 86 TYR A CA 1
ATOM 704 C C . TYR A 1 86 ? -7.586 0.276 3.181 1.00 88.88 86 TYR A C 1
ATOM 706 O O . TYR A 1 86 ? -6.654 0.660 2.472 1.00 88.88 86 TYR A O 1
ATOM 714 N N . THR A 1 87 ? -8.188 -0.896 2.983 1.00 88.44 87 THR A N 1
ATOM 715 C CA . THR A 1 87 ? -7.802 -1.820 1.906 1.00 88.44 87 THR A CA 1
ATOM 716 C C . THR A 1 87 ? -8.045 -1.202 0.527 1.00 88.44 87 THR A C 1
ATOM 718 O O . THR A 1 87 ? -7.184 -1.278 -0.357 1.00 88.44 87 THR A O 1
ATOM 721 N N . LEU A 1 88 ? -9.188 -0.536 0.346 1.00 89.12 88 LEU A N 1
ATOM 722 C CA . LEU A 1 88 ? -9.521 0.177 -0.886 1.00 89.12 88 LEU A CA 1
ATOM 723 C C . LEU A 1 88 ? -8.576 1.354 -1.129 1.00 89.12 88 LEU A C 1
ATOM 725 O O . LEU A 1 88 ? -8.047 1.479 -2.229 1.00 89.12 88 LEU A O 1
ATOM 729 N N . LEU A 1 89 ? -8.307 2.178 -0.115 1.00 89.81 89 LEU A N 1
ATOM 730 C CA . LEU A 1 89 ? -7.393 3.316 -0.222 1.00 89.81 89 LEU A CA 1
ATOM 731 C C . LEU A 1 89 ? -5.975 2.873 -0.582 1.00 89.81 89 LEU A C 1
ATOM 733 O O . LEU A 1 89 ? -5.381 3.450 -1.490 1.00 89.81 89 LEU A O 1
ATOM 737 N N . LYS A 1 90 ? -5.456 1.819 0.063 1.00 89.38 90 LYS A N 1
ATOM 738 C CA . LYS A 1 90 ? -4.153 1.229 -0.286 1.00 89.38 90 LYS A CA 1
ATOM 739 C C . LYS A 1 90 ? -4.137 0.789 -1.749 1.00 89.38 90 LYS A C 1
ATOM 741 O O . LYS A 1 90 ? -3.228 1.158 -2.479 1.00 89.38 90 LYS A O 1
ATOM 746 N N . SER A 1 91 ? -5.182 0.095 -2.198 1.00 88.38 91 SER A N 1
ATOM 74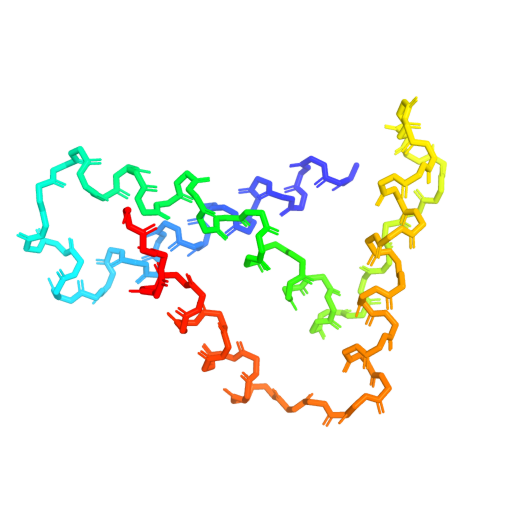7 C CA . SER A 1 91 ? -5.296 -0.368 -3.588 1.00 88.38 91 SER A CA 1
ATOM 748 C C . SER A 1 91 ? -5.365 0.793 -4.587 1.00 88.38 91 SER A C 1
ATOM 750 O O . SER A 1 91 ? -4.669 0.778 -5.600 1.00 88.38 91 SER A O 1
ATOM 752 N N . ILE A 1 92 ? -6.168 1.823 -4.297 1.00 88.94 92 ILE A N 1
ATOM 753 C CA . ILE A 1 92 ? -6.276 3.027 -5.131 1.00 88.94 92 ILE A CA 1
ATOM 754 C C . ILE A 1 92 ? -4.914 3.701 -5.227 1.00 88.94 92 ILE A C 1
ATOM 756 O O . ILE A 1 92 ? -4.465 3.983 -6.329 1.00 88.94 92 ILE A O 1
ATOM 760 N N . ILE A 1 93 ? -4.239 3.934 -4.104 1.00 88.69 93 ILE A N 1
ATOM 761 C CA . ILE A 1 93 ? -2.923 4.569 -4.112 1.00 88.69 93 ILE A CA 1
ATOM 762 C C . ILE A 1 93 ? -1.923 3.736 -4.903 1.00 88.69 93 ILE A C 1
ATOM 764 O O . ILE A 1 93 ? -1.175 4.303 -5.686 1.00 88.69 93 ILE A O 1
ATOM 768 N N . THR A 1 94 ? -1.922 2.413 -4.759 1.00 87.19 94 THR A N 1
ATOM 769 C CA . THR A 1 94 ? -0.978 1.572 -5.494 1.00 87.19 94 THR A CA 1
ATOM 770 C C . THR A 1 94 ? -1.191 1.625 -7.005 1.00 87.19 94 THR A C 1
ATOM 772 O O . THR A 1 94 ? -0.213 1.694 -7.738 1.00 87.19 94 THR A O 1
ATOM 775 N N . PHE A 1 95 ? -2.434 1.651 -7.493 1.00 86.31 95 PHE A N 1
ATOM 776 C CA . PHE A 1 95 ? -2.721 1.600 -8.935 1.00 86.31 95 PHE A CA 1
ATOM 777 C C . PHE A 1 95 ? -3.031 2.956 -9.595 1.00 86.31 95 PHE A C 1
ATOM 779 O O . PHE A 1 95 ? -3.167 3.013 -10.815 1.00 86.31 95 PHE A O 1
ATOM 786 N N . ASN A 1 96 ? -3.146 4.048 -8.834 1.00 82.06 96 ASN A N 1
ATOM 787 C CA . ASN A 1 96 ? -3.525 5.376 -9.344 1.00 82.06 96 ASN A CA 1
ATOM 788 C C . ASN A 1 96 ? -2.344 6.357 -9.412 1.00 82.06 96 ASN A C 1
ATOM 790 O O . ASN A 1 96 ? -2.543 7.569 -9.519 1.00 82.06 96 ASN A O 1
ATOM 794 N N . ILE A 1 97 ? -1.109 5.857 -9.354 1.00 64.88 97 ILE A N 1
ATOM 795 C CA . ILE A 1 97 ? 0.064 6.709 -9.537 1.00 64.88 97 ILE A CA 1
ATOM 796 C C . ILE A 1 97 ? 0.206 6.997 -11.023 1.00 64.88 97 ILE A C 1
ATOM 798 O O . ILE A 1 97 ? 0.522 6.128 -11.835 1.00 64.88 97 ILE A O 1
ATOM 802 N N . ARG A 1 98 ? -0.120 8.237 -11.380 1.00 57.62 98 ARG A N 1
ATOM 803 C CA . ARG A 1 98 ? -0.014 8.736 -12.746 1.00 57.62 98 ARG A CA 1
ATOM 804 C C . ARG A 1 98 ? 1.452 9.050 -13.040 1.00 57.62 98 ARG A C 1
ATOM 806 O O . ARG A 1 98 ? 2.073 9.785 -12.275 1.00 57.62 98 ARG A O 1
ATOM 813 N N . LYS A 1 99 ? 1.965 8.475 -14.131 1.00 52.06 99 LYS A N 1
ATOM 814 C CA . LYS A 1 99 ? 3.209 8.911 -14.780 1.00 52.06 99 LYS A CA 1
ATOM 815 C C . LYS A 1 99 ? 3.070 10.337 -15.306 1.00 52.06 99 LYS A C 1
ATOM 817 O O . LYS A 1 99 ? 1.950 10.679 -15.754 1.00 52.06 99 LYS A O 1
#

Sequence (99 aa):
MVCETASFVLLELIRCLYLVPSFKDLREYDQYSLIEQSWPFVCLLTSAEMKKFVDQNETVDDESQYVLFQSIVKDLVLRSIDQTEYTLLKSIITFNIRK

Secondary structure (DSSP, 8-state):
-HHHHHHHHHHHHHHHHTT-HHHHTS-HHHHHHHHHHHHHHHHHHHHHHTT-PPPTTS--S-HHHHHHHHHHHHHHHHTT--HHHHHHHHHHHHH----

Radius of gyration: 14.24 Å; chains: 1; bounding box: 30×31×37 Å